Protein AF-A0AAV2EP20-F1 (afdb_monomer_lite)

Organism: NCBI:txid586398

Radius of gyration: 41.77 Å; chains: 1; bounding box: 61×90×131 Å

Secondary structure (DSSP, 8-state):
-----------------------------S-SSHHHHHHHHTTSSS-------SS-TT--HHHHHHHTHHHHHH-TT--HHHHHHHHHHHH-----HHHHHHHHHHHHHHHS--HHHHHHHHHHHHHHHHHH-TTTSTT-----TTSSSSS--

Structure (mmCIF, N/CA/C/O backbone):
data_AF-A0AAV2EP20-F1
#
_entry.id   AF-A0AAV2EP20-F1
#
loop_
_atom_site.group_PDB
_atom_site.id
_atom_site.type_symbol
_atom_site.label_atom_id
_atom_site.label_alt_id
_atom_site.label_comp_id
_atom_site.label_asym_id
_atom_site.label_entity_id
_atom_site.label_seq_id
_atom_site.pdbx_PDB_ins_code
_atom_site.Cartn_x
_atom_site.Cartn_y
_atom_site.Cartn_z
_atom_site.occupancy
_atom_site.B_iso_or_equiv
_atom_site.auth_seq_id
_atom_site.auth_comp_id
_atom_site.auth_asym_id
_atom_site.auth_atom_id
_atom_site.pdbx_PDB_model_num
ATOM 1 N N . MET A 1 1 ? -1.823 -76.449 95.535 1.00 44.59 1 MET A N 1
ATOM 2 C CA . MET A 1 1 ? -1.237 -77.616 94.847 1.00 44.59 1 MET A CA 1
ATOM 3 C C . MET A 1 1 ? -1.995 -77.696 93.538 1.00 44.59 1 MET A C 1
ATOM 5 O O . MET A 1 1 ? -3.176 -77.991 93.590 1.00 44.59 1 MET A O 1
ATOM 9 N N . GLY A 1 2 ? -1.486 -77.154 92.438 1.00 45.88 2 GLY A N 1
ATOM 10 C CA . GLY A 1 2 ? -0.125 -77.348 91.933 1.00 45.88 2 GLY A CA 1
ATOM 11 C C . GLY A 1 2 ? -0.131 -78.606 91.061 1.00 45.88 2 GLY A C 1
ATOM 12 O O . GLY A 1 2 ? -0.574 -79.642 91.555 1.00 45.88 2 GLY A O 1
ATOM 13 N N . GLY A 1 3 ? 0.316 -78.464 89.812 1.00 42.44 3 GLY A N 1
ATOM 14 C CA . GLY A 1 3 ? 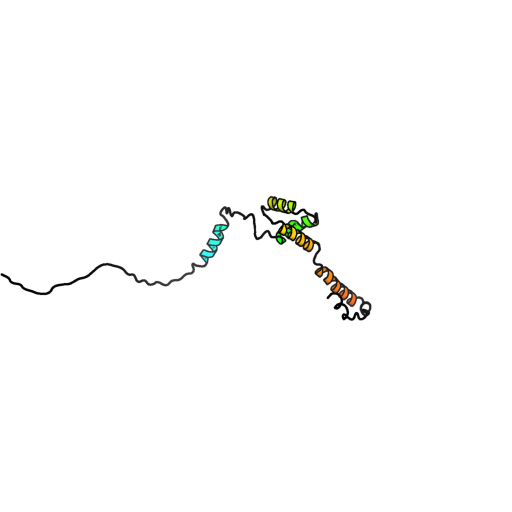0.240 -79.433 88.710 1.00 42.44 3 GLY A CA 1
ATOM 15 C C . GLY A 1 3 ? -0.561 -78.809 87.564 1.00 42.44 3 GLY A C 1
ATOM 16 O O . GLY A 1 3 ? -1.785 -78.863 87.621 1.00 42.44 3 GLY A O 1
ATOM 17 N N . GLU A 1 4 ? -0.013 -78.019 86.631 1.00 48.59 4 GLU A N 1
ATOM 18 C CA . GLU A 1 4 ? 1.231 -78.166 85.839 1.00 48.59 4 GLU A CA 1
ATOM 19 C C . GLU A 1 4 ? 1.283 -79.494 85.076 1.00 48.59 4 GLU A C 1
ATOM 21 O O . GLU A 1 4 ? 1.703 -80.493 85.638 1.00 48.59 4 GLU A O 1
ATOM 26 N N . ASP A 1 5 ? 0.803 -79.438 83.830 1.00 45.28 5 ASP A N 1
ATOM 27 C CA . ASP A 1 5 ? 1.384 -79.998 82.598 1.00 45.28 5 ASP A CA 1
ATOM 28 C C . ASP A 1 5 ? 1.030 -78.908 81.546 1.00 45.28 5 ASP A C 1
ATOM 30 O O . ASP A 1 5 ? -0.151 -78.641 81.318 1.00 45.28 5 ASP A O 1
ATOM 34 N N . GLU A 1 6 ? 1.897 -77.977 81.137 1.00 56.03 6 GLU A N 1
ATOM 35 C CA . GLU A 1 6 ? 3.122 -78.119 80.333 1.00 56.03 6 GLU A CA 1
ATOM 36 C C . GLU A 1 6 ? 2.851 -78.827 78.992 1.00 56.03 6 GLU A C 1
ATOM 38 O O . GLU A 1 6 ? 2.775 -80.046 78.923 1.00 56.03 6 GLU A O 1
ATOM 43 N N . GLU A 1 7 ? 2.618 -78.053 77.926 1.00 51.12 7 GLU A N 1
ATOM 44 C CA . GLU A 1 7 ? 3.545 -77.945 76.785 1.00 51.12 7 GLU A CA 1
ATOM 45 C C . GLU A 1 7 ? 2.930 -77.157 75.604 1.00 51.12 7 GLU A C 1
ATOM 47 O O . GLU A 1 7 ? 1.835 -77.451 75.127 1.00 51.12 7 GLU A O 1
ATOM 52 N N . ALA A 1 8 ? 3.747 -76.219 75.104 1.00 57.50 8 ALA A N 1
ATOM 53 C CA . ALA A 1 8 ? 3.737 -75.552 73.794 1.00 57.50 8 ALA A CA 1
ATOM 54 C C . ALA A 1 8 ? 2.766 -74.371 73.554 1.00 57.50 8 ALA A C 1
ATOM 56 O O . ALA A 1 8 ? 1.777 -74.480 72.831 1.00 57.50 8 ALA A O 1
ATOM 57 N N . GLU A 1 9 ? 3.175 -73.222 74.101 1.00 48.88 9 GLU A N 1
ATOM 58 C CA . GLU A 1 9 ? 2.905 -71.840 73.655 1.00 48.88 9 GLU A CA 1
ATOM 59 C C . GLU A 1 9 ? 3.423 -71.624 72.206 1.00 48.88 9 GLU A C 1
ATOM 61 O O . GLU A 1 9 ? 4.433 -72.219 71.821 1.00 48.88 9 GLU A O 1
ATOM 66 N N . ASP A 1 10 ? 2.647 -71.028 71.289 1.00 42.44 10 ASP A N 1
ATOM 67 C CA . ASP A 1 10 ? 2.460 -69.580 70.995 1.00 42.44 10 ASP A CA 1
ATOM 68 C C . ASP A 1 10 ? 3.686 -68.987 70.252 1.00 42.44 10 ASP A C 1
ATOM 70 O O . ASP A 1 10 ? 4.815 -69.402 70.473 1.00 42.44 10 ASP A O 1
ATOM 74 N N . GLU A 1 11 ? 3.621 -68.148 69.218 1.00 58.91 11 GLU A N 1
ATOM 75 C CA . GLU A 1 11 ? 2.951 -66.864 68.962 1.00 58.91 11 GLU A CA 1
ATOM 76 C C . GLU A 1 11 ? 3.158 -66.621 67.438 1.00 58.91 11 GLU A C 1
ATOM 78 O O . GLU A 1 11 ? 4.209 -66.955 66.894 1.00 58.91 11 GLU A O 1
ATOM 83 N N . GLU A 1 12 ? 2.203 -66.218 66.602 1.00 46.75 12 GLU A N 1
ATOM 84 C CA . GLU A 1 12 ? 1.500 -64.931 66.524 1.00 46.75 12 GLU A CA 1
ATOM 85 C C . GLU A 1 12 ? 1.785 -64.296 65.145 1.00 46.75 12 GLU A C 1
ATOM 87 O O . GLU A 1 12 ? 2.844 -64.483 64.546 1.00 46.75 12 GLU A O 1
ATOM 92 N N . ALA A 1 13 ? 0.803 -63.517 64.692 1.00 55.94 13 ALA A N 1
ATOM 93 C CA . ALA A 1 13 ? 0.869 -62.462 63.686 1.00 55.94 13 ALA A CA 1
ATOM 94 C C . ALA A 1 13 ? 0.742 -62.846 62.204 1.00 55.94 13 ALA A C 1
ATOM 96 O O . ALA A 1 13 ? 1.364 -63.768 61.701 1.00 55.94 13 ALA A O 1
ATOM 97 N N . GLU A 1 14 ? 0.008 -62.122 61.366 1.00 56.97 14 GLU A N 1
ATOM 98 C CA . GLU A 1 14 ? -0.963 -61.033 61.505 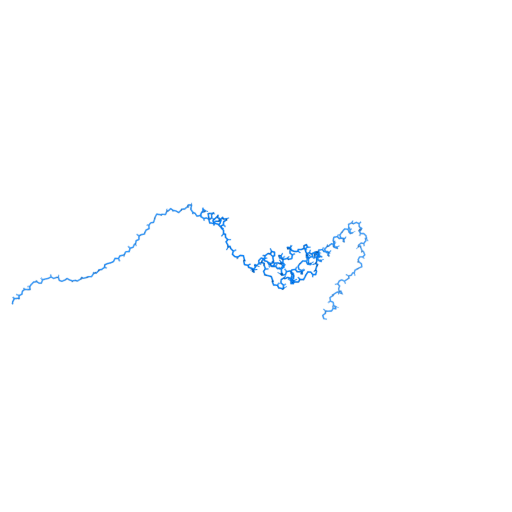1.00 56.97 14 GLU A CA 1
ATOM 99 C C . GLU A 1 14 ? -1.490 -60.775 60.068 1.00 56.97 14 GLU A C 1
ATOM 101 O O . GLU A 1 14 ? -0.784 -60.975 59.085 1.00 56.97 14 GLU A O 1
ATOM 106 N N . ALA A 1 15 ? -2.730 -60.296 59.963 1.00 46.81 15 ALA A N 1
ATOM 107 C CA . ALA A 1 15 ? -3.165 -59.211 59.073 1.00 46.81 15 ALA A CA 1
ATOM 108 C C . ALA A 1 15 ? -2.985 -59.233 57.517 1.00 46.81 15 ALA A C 1
ATOM 110 O O . ALA A 1 15 ? -1.930 -58.925 56.983 1.00 46.81 15 ALA A O 1
ATOM 111 N N . ILE A 1 16 ? -4.144 -59.332 56.833 1.00 53.44 16 ILE A N 1
ATOM 112 C CA . ILE A 1 16 ? -4.705 -58.489 55.727 1.00 53.44 16 ILE A CA 1
ATOM 113 C C . ILE A 1 16 ? -3.874 -58.266 54.401 1.00 53.44 16 ILE A C 1
ATOM 115 O O . ILE A 1 16 ? -2.862 -58.916 54.201 1.00 53.44 16 ILE A O 1
ATOM 119 N N . PRO A 1 17 ? -4.362 -57.533 53.362 1.00 58.81 17 PRO A N 1
ATOM 120 C CA . PRO A 1 17 ? -4.663 -58.036 52.010 1.00 58.81 17 PRO A CA 1
ATOM 121 C C . PRO A 1 17 ? -3.752 -57.454 50.889 1.00 58.81 17 PRO A C 1
ATOM 123 O O . PRO A 1 17 ? -2.821 -56.708 51.158 1.00 58.81 17 PRO A O 1
ATOM 126 N N . HIS A 1 18 ? -4.137 -57.700 49.623 1.00 38.91 18 HIS A N 1
ATOM 127 C CA . HIS A 1 18 ? -3.622 -57.160 48.342 1.00 38.91 18 HIS A CA 1
ATOM 128 C C . HIS A 1 18 ? -2.427 -57.874 47.694 1.00 38.91 18 HIS A C 1
ATOM 130 O O . HIS A 1 18 ? -1.334 -57.895 48.233 1.00 38.91 18 HIS A O 1
ATOM 136 N N . ALA A 1 19 ? -2.601 -58.304 46.438 1.00 38.28 19 ALA A N 1
ATOM 137 C CA . ALA A 1 19 ? -1.950 -57.679 45.276 1.00 38.28 19 ALA A CA 1
ATOM 138 C C . ALA A 1 19 ? -2.207 -58.493 43.993 1.00 38.28 19 ALA A C 1
ATOM 140 O O . ALA A 1 19 ? -2.323 -59.713 44.008 1.00 38.28 19 ALA A O 1
ATOM 141 N N . GLN A 1 20 ? -2.336 -57.771 42.885 1.00 45.28 20 GLN A N 1
ATOM 142 C CA . GLN A 1 20 ? -2.651 -58.246 41.541 1.00 45.28 20 GLN A CA 1
ATOM 143 C C . GLN A 1 20 ? -1.440 -58.877 40.838 1.00 45.28 20 GLN A C 1
ATOM 145 O O . GLN A 1 20 ? -0.292 -58.570 41.149 1.00 45.28 20 GLN A O 1
ATOM 150 N N . THR A 1 21 ? -1.714 -59.649 39.789 1.00 48.06 21 THR A N 1
ATOM 151 C CA . THR A 1 21 ? -0.967 -59.653 38.512 1.00 48.06 21 THR A CA 1
ATOM 152 C C . THR A 1 21 ? -1.889 -60.356 37.502 1.00 48.06 21 THR A C 1
ATOM 154 O O . THR A 1 21 ? -2.259 -61.505 37.701 1.00 48.06 21 THR A O 1
ATOM 157 N N . GLU A 1 22 ? -2.566 -59.669 36.571 1.00 40.91 22 GLU A N 1
ATOM 158 C CA . GLU A 1 22 ? -2.052 -59.188 35.270 1.00 40.91 22 GLU A CA 1
ATOM 159 C C . GLU A 1 22 ? -1.059 -60.206 34.659 1.00 40.91 22 G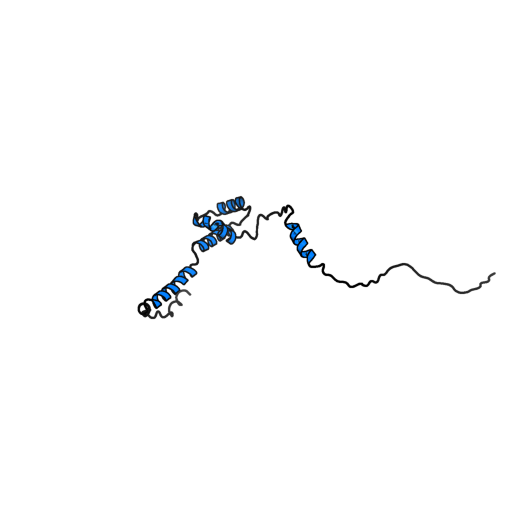LU A C 1
ATOM 161 O O . GLU A 1 22 ? -0.102 -60.582 35.319 1.00 40.91 22 GLU A O 1
ATOM 166 N N . GLN A 1 23 ? -1.150 -60.737 33.438 1.00 44.22 23 GLN A N 1
ATOM 167 C CA . GLN A 1 23 ? -1.309 -60.180 32.082 1.00 44.22 23 GLN A CA 1
ATOM 168 C C . GLN A 1 23 ? -1.455 -61.418 31.152 1.00 44.22 23 GLN A C 1
ATOM 170 O O . GLN A 1 23 ? -1.035 -62.509 31.520 1.00 44.22 23 GLN A O 1
ATOM 175 N N . GLY A 1 24 ? -1.976 -61.414 29.930 1.00 31.59 24 GLY A N 1
ATOM 176 C CA . GLY A 1 24 ? -2.405 -60.370 29.019 1.00 31.59 24 GLY A CA 1
ATOM 177 C C . GLY A 1 24 ? -2.771 -61.059 27.697 1.00 31.59 24 GLY A C 1
ATOM 178 O O . GLY A 1 24 ? -1.985 -61.830 27.148 1.00 31.59 24 GLY A O 1
ATOM 179 N N . GLY A 1 25 ? -3.982 -60.815 27.198 1.00 31.34 25 GLY A N 1
ATOM 180 C CA . GLY A 1 25 ? -4.359 -61.155 25.830 1.00 31.34 25 GLY A CA 1
ATOM 181 C C . GLY A 1 25 ? -3.946 -60.011 24.912 1.00 31.34 25 GLY A C 1
ATOM 182 O O . GLY A 1 25 ? -4.506 -58.924 25.004 1.00 31.34 25 GLY A O 1
ATOM 183 N N . ASN A 1 26 ? -2.955 -60.243 24.052 1.00 48.28 26 ASN A N 1
ATOM 184 C CA . ASN A 1 26 ? -2.560 -59.297 23.013 1.00 48.28 26 ASN A CA 1
ATOM 185 C C . ASN A 1 26 ? -3.385 -59.549 21.746 1.00 48.28 26 ASN A C 1
ATOM 187 O O . ASN A 1 26 ? -3.149 -60.519 21.026 1.00 48.28 26 ASN A O 1
ATOM 191 N N . GLN A 1 27 ? -4.320 -58.647 21.468 1.00 38.94 27 GLN A N 1
ATOM 192 C CA . GLN A 1 27 ? -4.787 -58.353 20.119 1.00 38.94 27 GLN A CA 1
ATOM 193 C C . GLN A 1 27 ? -4.807 -56.829 19.984 1.00 38.94 27 GLN A C 1
ATOM 195 O O . GLN A 1 27 ? -5.578 -56.152 20.659 1.00 38.94 27 GLN A O 1
ATOM 200 N N . THR A 1 28 ? -3.927 -56.288 19.143 1.00 45.22 28 THR A N 1
ATOM 201 C CA . THR A 1 28 ? -3.850 -54.852 18.852 1.00 45.22 28 THR A CA 1
ATOM 202 C C . THR A 1 28 ? -4.290 -54.594 17.406 1.00 45.22 28 THR A C 1
ATOM 204 O O . THR A 1 28 ? -3.556 -54.900 16.475 1.00 45.22 28 THR A O 1
ATOM 207 N N . GLN A 1 29 ? -5.507 -54.048 17.292 1.00 38.56 29 GLN A N 1
ATOM 208 C CA . GLN A 1 29 ? -5.940 -52.878 16.504 1.00 38.56 29 GLN A CA 1
ATOM 209 C C . GLN A 1 29 ? -5.833 -52.882 14.964 1.00 38.56 29 GLN A C 1
ATOM 211 O O . GLN A 1 29 ? -4.744 -52.897 14.394 1.00 38.56 29 GLN A O 1
ATOM 216 N N . PRO A 1 30 ? -6.972 -52.580 14.314 1.00 47.59 30 PRO A N 1
ATOM 217 C CA . PRO A 1 30 ? -7.058 -51.402 13.459 1.00 47.59 30 PRO A CA 1
ATOM 218 C C . PRO A 1 30 ? -8.220 -50.512 13.935 1.00 47.59 30 PRO A C 1
ATOM 220 O O . PRO A 1 30 ? -9.316 -50.565 13.400 1.00 47.59 30 PRO A O 1
ATOM 223 N N . GLU A 1 31 ? -7.990 -49.711 14.979 1.00 51.62 31 GLU A N 1
ATOM 224 C CA . GLU A 1 31 ? -8.985 -48.764 15.534 1.00 51.62 31 GLU A CA 1
ATOM 225 C C . GLU A 1 31 ? -8.383 -47.363 15.773 1.00 51.62 31 GLU A C 1
ATOM 227 O O . GLU A 1 31 ? -8.929 -46.539 16.504 1.00 51.62 31 GLU A O 1
ATOM 232 N N . ALA A 1 32 ? -7.218 -47.074 15.181 1.00 55.03 32 ALA A N 1
ATOM 233 C CA . ALA A 1 32 ? -6.526 -45.793 15.354 1.00 55.03 32 ALA A CA 1
ATOM 234 C C . ALA A 1 32 ? -6.742 -44.807 14.191 1.00 55.03 32 ALA A C 1
ATOM 236 O O . ALA A 1 32 ? -6.473 -43.617 14.354 1.00 55.03 32 ALA A O 1
ATOM 237 N N . GLU A 1 33 ? -7.232 -45.265 13.035 1.00 51.91 33 GLU A N 1
ATOM 238 C CA . GLU A 1 33 ? -7.380 -44.414 11.842 1.00 51.91 33 GLU A CA 1
ATOM 239 C C . GLU A 1 33 ? -8.769 -43.752 11.755 1.00 51.91 33 GLU A C 1
ATOM 241 O O . GLU A 1 33 ? -8.872 -42.589 11.359 1.00 51.91 33 GLU A O 1
ATOM 246 N N . ASP A 1 34 ? -9.818 -44.406 12.263 1.00 51.56 34 ASP A N 1
ATOM 247 C CA . ASP A 1 34 ? -11.195 -43.888 12.219 1.00 51.56 34 ASP A CA 1
ATOM 248 C C . ASP A 1 34 ? -11.461 -42.774 13.253 1.00 51.56 34 ASP A C 1
ATOM 250 O O . ASP A 1 34 ? -12.193 -41.817 12.985 1.00 51.56 34 ASP A O 1
ATOM 254 N N . MET A 1 35 ? -10.772 -42.795 14.401 1.00 53.44 35 MET A N 1
ATOM 255 C CA . MET A 1 35 ? -10.889 -41.747 15.431 1.00 53.44 35 MET A CA 1
ATOM 256 C C . MET A 1 35 ? -10.288 -40.387 15.021 1.00 53.44 35 MET A C 1
ATOM 258 O O . MET A 1 35 ? -10.543 -39.369 15.676 1.00 53.44 35 MET A O 1
ATOM 262 N N . ALA A 1 36 ? -9.488 -40.332 13.951 1.00 54.72 36 ALA A N 1
ATOM 263 C CA . ALA A 1 36 ? -8.921 -39.081 13.443 1.00 54.72 36 ALA A CA 1
ATOM 264 C C . ALA A 1 36 ? -9.878 -38.345 12.489 1.00 54.72 36 ALA A C 1
ATOM 266 O O . ALA A 1 36 ? -9.917 -37.111 12.497 1.00 54.72 36 ALA A O 1
ATOM 267 N N . HIS A 1 37 ? -10.673 -39.084 11.708 1.00 54.50 37 HIS A N 1
ATOM 268 C CA . HIS A 1 37 ? -11.654 -38.513 10.783 1.00 54.50 37 HIS A CA 1
ATOM 269 C C . HIS A 1 37 ? -12.854 -37.919 11.541 1.00 54.50 37 HIS A C 1
ATOM 271 O O . HIS A 1 37 ? -13.262 -36.785 11.287 1.00 54.50 37 HIS A O 1
ATOM 277 N N . GLU A 1 38 ? -13.337 -38.612 12.574 1.00 48.41 38 GLU A N 1
ATOM 278 C CA . GLU A 1 38 ? -14.507 -38.186 13.353 1.00 48.41 38 GLU A CA 1
ATOM 279 C C . GLU A 1 38 ? -14.251 -36.907 14.182 1.00 48.41 38 GLU A C 1
ATOM 281 O O . GLU A 1 38 ? -15.132 -36.061 14.359 1.00 48.41 38 GLU A O 1
ATOM 286 N N . ARG A 1 39 ? -13.005 -36.680 14.624 1.00 52.19 39 ARG A N 1
ATOM 287 C CA . ARG A 1 39 ? -12.617 -35.454 15.347 1.00 52.19 39 ARG A CA 1
ATOM 288 C C . ARG A 1 39 ? -12.582 -34.214 14.445 1.00 52.19 39 ARG A C 1
ATOM 290 O O . ARG A 1 39 ? -12.714 -33.093 14.947 1.00 52.19 39 ARG A O 1
ATOM 297 N N . ALA A 1 40 ? -12.404 -34.396 13.135 1.00 50.62 40 ALA A N 1
ATOM 298 C CA . ALA A 1 40 ? -12.406 -33.307 12.164 1.00 50.62 40 ALA A CA 1
ATOM 299 C C . ALA A 1 40 ? -13.832 -32.831 11.840 1.00 50.62 40 ALA A C 1
ATOM 301 O O . ALA A 1 40 ? -14.047 -31.632 11.670 1.00 50.62 40 ALA A O 1
ATOM 302 N N . GLU A 1 41 ? -14.818 -33.728 11.835 1.00 54.06 41 GLU A N 1
ATOM 303 C CA . GLU A 1 41 ? -16.198 -33.415 11.434 1.00 54.06 41 GLU A CA 1
ATOM 304 C C . GLU A 1 41 ? -17.019 -32.724 12.536 1.00 54.06 41 GLU A C 1
ATOM 306 O O . GLU A 1 41 ? -17.908 -31.918 12.251 1.00 54.06 41 GLU A O 1
ATOM 311 N N . GLN A 1 42 ? -16.671 -32.928 13.810 1.00 55.09 42 GLN A N 1
ATOM 312 C CA . GLN A 1 42 ? -17.414 -32.372 14.952 1.00 55.09 42 GLN A CA 1
ATOM 313 C C . GLN A 1 42 ? -17.311 -30.841 15.122 1.00 55.09 42 GLN A C 1
ATOM 315 O O . GLN A 1 42 ? -18.044 -30.272 15.936 1.00 55.09 42 GLN A O 1
ATOM 320 N N . ASN A 1 43 ? -16.448 -30.164 14.354 1.00 54.06 43 ASN A N 1
ATOM 321 C CA . ASN A 1 43 ? -16.270 -28.704 14.385 1.00 54.06 43 ASN A CA 1
ATOM 322 C C . ASN A 1 43 ? -16.807 -27.969 13.144 1.00 54.06 43 ASN A C 1
ATOM 324 O O . ASN A 1 43 ? -16.735 -26.741 13.102 1.00 54.06 43 ASN A O 1
ATOM 328 N N . LEU A 1 44 ? -17.358 -28.673 12.146 1.00 56.28 44 LEU A N 1
ATOM 329 C CA . LEU A 1 44 ? -17.919 -28.033 10.946 1.00 56.28 44 LEU A CA 1
ATOM 330 C C . LEU A 1 44 ? -19.402 -27.639 11.079 1.00 56.28 44 LEU A C 1
ATOM 332 O O . LEU A 1 44 ? -19.896 -26.894 10.238 1.00 56.28 44 LEU A O 1
ATOM 336 N N . GLY A 1 45 ? -20.103 -28.099 12.123 1.00 54.78 45 GLY A N 1
ATOM 337 C CA . GLY A 1 45 ? -21.568 -27.988 12.218 1.00 54.78 45 GLY A CA 1
ATOM 338 C C . GLY A 1 45 ? -22.137 -27.500 13.551 1.00 54.78 45 GLY A C 1
ATOM 339 O O . GLY A 1 45 ? -23.334 -27.633 13.776 1.00 54.78 45 GLY A O 1
ATOM 340 N N . LYS A 1 46 ? -21.315 -26.959 14.454 1.00 58.47 46 LYS A N 1
ATOM 341 C CA . LYS A 1 46 ? -21.789 -26.345 15.705 1.00 58.47 46 LYS A CA 1
ATOM 342 C C . LYS A 1 46 ? -21.528 -24.854 15.629 1.00 58.47 46 LYS A C 1
ATOM 344 O O . LYS A 1 46 ? -20.464 -24.459 15.153 1.00 58.47 46 LYS A O 1
ATOM 349 N N . ASP A 1 47 ? -22.487 -24.053 16.083 1.00 64.94 47 ASP A N 1
ATOM 350 C CA . ASP A 1 47 ? -22.413 -22.594 16.172 1.00 64.94 47 ASP A CA 1
ATOM 351 C C . ASP A 1 47 ? -21.176 -22.165 16.968 1.00 64.94 47 ASP A C 1
ATOM 353 O O . ASP A 1 47 ? -21.201 -21.934 18.179 1.00 64.94 47 ASP A O 1
ATOM 357 N N . HIS A 1 48 ? -20.038 -22.106 16.285 1.00 62.75 48 HIS A N 1
ATOM 358 C CA . HIS A 1 48 ? -18.792 -21.717 16.894 1.00 62.75 48 HIS A CA 1
ATOM 359 C C . HIS A 1 48 ? -18.836 -20.199 17.041 1.00 62.75 48 HIS A C 1
ATOM 361 O O . HIS A 1 48 ? -18.555 -19.432 16.121 1.00 62.75 48 HIS A O 1
ATOM 367 N N . THR A 1 49 ? -19.157 -19.739 18.245 1.00 59.34 49 THR A N 1
ATOM 368 C CA . THR A 1 49 ? -18.858 -18.363 18.645 1.00 59.34 49 THR A CA 1
ATOM 369 C C . THR A 1 49 ? -17.362 -18.288 18.942 1.00 59.34 49 THR A C 1
ATOM 371 O O . THR A 1 49 ? -16.954 -18.096 20.082 1.00 59.34 49 THR A O 1
ATOM 374 N N . CYS A 1 50 ? -16.501 -18.521 17.946 1.00 65.88 50 CYS A N 1
ATOM 375 C CA . CYS A 1 50 ? -15.084 -18.233 18.130 1.00 65.88 50 CYS A CA 1
ATOM 376 C C . CYS A 1 50 ? -14.955 -16.705 18.143 1.00 65.88 50 CYS A C 1
ATOM 378 O O . CYS A 1 50 ? -15.250 -16.069 17.123 1.00 65.88 50 CYS A O 1
ATOM 380 N N . PRO A 1 51 ? -14.568 -16.082 19.271 1.00 61.12 51 PRO A N 1
ATOM 381 C CA . PRO A 1 51 ? -14.436 -14.640 19.337 1.00 61.12 51 PRO A CA 1
ATOM 382 C C . PRO A 1 51 ? -13.295 -14.246 18.404 1.00 61.12 51 PRO A C 1
ATOM 384 O O . PRO A 1 51 ? -12.116 -14.412 18.724 1.00 61.12 51 PRO A O 1
ATOM 387 N N . ARG A 1 52 ? -13.635 -13.755 17.208 1.00 67.31 52 ARG A N 1
ATOM 388 C CA . ARG A 1 52 ? -12.646 -13.250 16.258 1.00 67.31 52 ARG A CA 1
ATOM 389 C C . ARG A 1 52 ? -11.872 -12.138 16.961 1.00 67.31 52 ARG A C 1
ATOM 391 O O . ARG A 1 52 ? -12.407 -11.062 17.220 1.00 67.31 52 ARG A O 1
ATOM 398 N N . ALA A 1 53 ? -10.618 -12.423 17.305 1.00 69.88 53 ALA A N 1
ATOM 399 C CA . ALA A 1 53 ? -9.780 -11.485 18.030 1.00 69.88 53 ALA A CA 1
ATOM 400 C C . ALA A 1 53 ? -9.635 -10.198 17.213 1.00 69.88 53 ALA A C 1
ATOM 402 O O . ALA A 1 53 ? -9.159 -10.223 16.080 1.00 69.88 53 ALA A O 1
ATOM 403 N N . VAL A 1 54 ? -10.003 -9.064 17.809 1.00 68.88 54 VAL A N 1
ATOM 404 C CA . VAL A 1 54 ? -9.978 -7.751 17.143 1.00 68.88 54 VAL A CA 1
ATOM 405 C C . VAL A 1 54 ? -8.558 -7.377 16.673 1.00 68.88 54 VAL A C 1
ATOM 407 O O . VAL A 1 54 ? -8.373 -6.652 15.695 1.00 68.88 54 VAL A O 1
ATOM 410 N N . ARG A 1 55 ? -7.524 -7.914 17.338 1.00 74.94 55 ARG A N 1
ATOM 411 C CA . ARG A 1 55 ? -6.134 -7.900 16.861 1.00 74.94 55 ARG A CA 1
ATOM 412 C C . ARG A 1 55 ? -5.793 -9.242 16.220 1.00 74.94 55 ARG A C 1
ATOM 414 O O . ARG A 1 55 ? -5.348 -10.169 16.893 1.00 74.94 55 ARG A O 1
ATOM 421 N N . MET A 1 56 ? -5.967 -9.336 14.908 1.00 76.94 56 MET A N 1
ATOM 422 C CA . MET A 1 56 ? -5.598 -10.531 14.148 1.00 76.94 56 MET A CA 1
ATOM 423 C C . MET A 1 56 ? -4.126 -10.480 13.723 1.00 76.94 56 MET A C 1
ATOM 425 O O . MET A 1 56 ? -3.697 -9.514 13.094 1.00 76.94 56 MET A O 1
ATOM 429 N N . ARG A 1 57 ? -3.365 -11.564 13.946 1.00 77.06 57 ARG A N 1
ATOM 430 C CA . ARG A 1 57 ? -2.000 -11.724 13.389 1.00 77.06 57 ARG A CA 1
ATOM 431 C C . ARG A 1 57 ? -1.988 -11.665 11.854 1.00 77.06 57 ARG A C 1
ATOM 433 O O . ARG A 1 57 ? -1.013 -11.224 11.252 1.00 77.06 57 ARG A O 1
ATOM 440 N N . VAL A 1 58 ? -3.085 -12.099 11.235 1.00 78.94 58 VAL A N 1
ATOM 441 C CA . VAL A 1 58 ? -3.268 -12.160 9.778 1.00 78.94 58 VAL A CA 1
ATOM 442 C C . VAL A 1 58 ? -3.443 -10.768 9.161 1.00 78.94 58 VAL A C 1
ATOM 444 O O . VAL A 1 58 ? -2.997 -10.537 8.040 1.00 78.94 58 VAL A O 1
ATOM 447 N N . ALA A 1 59 ? -4.030 -9.817 9.894 1.00 82.88 59 ALA A N 1
ATOM 448 C CA . ALA A 1 59 ? -4.283 -8.464 9.408 1.00 82.88 59 ALA A CA 1
ATOM 449 C C . ALA A 1 59 ? -3.043 -7.568 9.571 1.00 82.88 59 ALA A C 1
ATOM 451 O O . ALA A 1 59 ? -3.011 -6.592 10.322 1.00 82.88 59 ALA A O 1
ATOM 452 N N . ASN A 1 60 ? -1.978 -7.946 8.872 1.00 90.06 60 ASN A N 1
ATOM 453 C CA . ASN A 1 60 ? -0.726 -7.206 8.822 1.00 90.06 60 ASN A CA 1
ATOM 454 C C . ASN A 1 60 ? -0.759 -6.108 7.734 1.00 90.06 60 ASN A C 1
ATOM 456 O O . ASN A 1 60 ? -1.690 -5.994 6.938 1.00 90.06 60 ASN A O 1
ATOM 4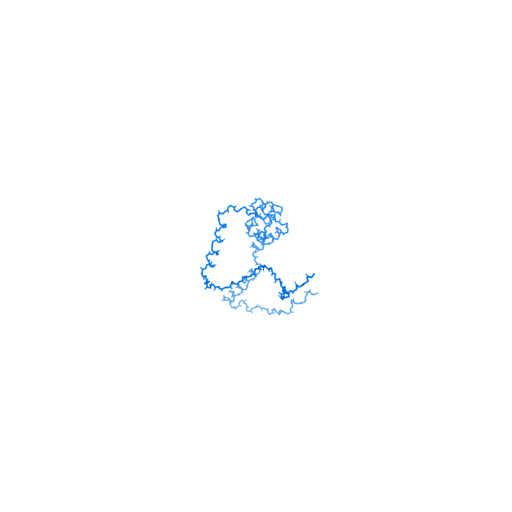60 N N . ALA A 1 61 ? 0.286 -5.280 7.682 1.00 93.44 61 ALA A N 1
ATOM 461 C CA . ALA A 1 61 ? 0.375 -4.177 6.721 1.00 93.44 61 ALA A CA 1
ATOM 462 C C . ALA A 1 61 ? 0.355 -4.640 5.251 1.00 93.44 61 ALA A C 1
ATOM 464 O O . ALA A 1 61 ? -0.156 -3.930 4.388 1.00 93.44 61 ALA A O 1
ATOM 465 N N . THR A 1 62 ? 0.893 -5.828 4.957 1.00 94.12 62 THR A N 1
ATOM 466 C CA . THR A 1 62 ? 0.890 -6.393 3.602 1.00 94.12 62 THR A CA 1
ATOM 467 C C . THR A 1 62 ? -0.503 -6.862 3.193 1.00 94.12 62 THR A C 1
ATOM 469 O O . THR A 1 62 ? -0.900 -6.644 2.050 1.00 94.12 62 THR A O 1
ATOM 472 N N . TRP A 1 63 ? -1.276 -7.436 4.117 1.00 95.12 63 TRP A N 1
ATOM 473 C CA . TRP A 1 63 ? -2.676 -7.793 3.900 1.00 95.12 63 TRP A CA 1
ATOM 474 C C . TRP A 1 63 ? -3.521 -6.558 3.571 1.00 95.12 63 TRP A C 1
ATOM 476 O O . TRP A 1 63 ? -4.226 -6.558 2.563 1.00 95.12 63 TRP A O 1
ATOM 486 N N . VAL A 1 64 ? -3.370 -5.473 4.341 1.00 94.69 64 VAL A N 1
ATOM 487 C CA . VAL A 1 64 ? -4.071 -4.201 4.078 1.00 94.69 64 VAL A CA 1
ATOM 488 C C . VAL A 1 64 ? -3.712 -3.649 2.698 1.00 94.69 64 VAL A C 1
ATOM 490 O O . VAL A 1 64 ? -4.602 -3.287 1.932 1.00 94.69 64 VAL A O 1
ATOM 493 N N . ALA A 1 65 ? -2.419 -3.613 2.361 1.00 94.81 65 ALA A N 1
ATOM 494 C CA . ALA A 1 65 ? -1.945 -3.100 1.076 1.00 94.81 65 ALA A CA 1
ATOM 495 C C . ALA A 1 65 ? -2.534 -3.870 -0.113 1.00 94.81 65 ALA A C 1
ATOM 497 O O . ALA A 1 65 ? -2.998 -3.257 -1.071 1.00 94.81 65 ALA A O 1
ATOM 498 N N . LYS A 1 66 ? -2.560 -5.206 -0.025 1.00 94.19 66 LYS A N 1
ATOM 499 C CA . LYS A 1 66 ? -3.139 -6.075 -1.058 1.00 94.19 66 LYS A CA 1
ATOM 500 C C . LYS A 1 66 ? -4.648 -5.887 -1.174 1.00 94.19 66 LYS A C 1
ATOM 502 O O . LYS A 1 66 ? -5.163 -5.766 -2.280 1.00 94.19 66 LYS A O 1
ATOM 507 N N . LYS A 1 67 ? -5.357 -5.850 -0.042 1.00 94.25 67 LYS A N 1
ATOM 508 C CA . LYS A 1 67 ? -6.823 -5.767 -0.022 1.00 94.25 67 LYS A CA 1
ATOM 509 C C . LYS A 1 67 ? -7.335 -4.432 -0.568 1.00 94.25 67 LYS A C 1
ATOM 511 O O . LYS A 1 67 ? -8.332 -4.412 -1.280 1.00 94.25 67 LYS A O 1
ATOM 516 N N . TYR A 1 68 ? -6.630 -3.342 -0.273 1.00 94.50 68 TYR A N 1
ATOM 517 C CA . TYR A 1 68 ? -7.020 -1.980 -0.647 1.00 94.50 68 TYR A CA 1
ATOM 518 C C . TYR A 1 68 ? -6.233 -1.413 -1.832 1.00 94.50 68 TYR A C 1
ATOM 520 O O . TYR A 1 68 ? -6.206 -0.196 -2.022 1.00 94.50 68 TYR A O 1
ATOM 528 N N . ILE A 1 69 ? -5.604 -2.257 -2.654 1.00 94.19 69 ILE A N 1
ATOM 529 C CA . ILE A 1 69 ? -4.739 -1.786 -3.744 1.00 94.19 69 ILE A CA 1
ATOM 530 C C . ILE A 1 69 ? -5.472 -0.873 -4.734 1.00 94.19 69 ILE A C 1
ATOM 532 O O . ILE A 1 69 ? -4.955 0.182 -5.095 1.00 94.19 69 ILE A O 1
ATOM 536 N N . GLU A 1 70 ? -6.722 -1.196 -5.075 1.00 93.88 70 GLU A N 1
ATOM 537 C CA . GLU A 1 70 ? -7.540 -0.361 -5.962 1.00 93.88 70 GLU A CA 1
ATOM 538 C C . GLU A 1 70 ? -7.924 0.974 -5.322 1.00 93.88 70 GLU A C 1
ATOM 540 O O . GLU A 1 70 ? -8.039 1.995 -6.001 1.00 93.88 70 GLU A O 1
ATOM 545 N N . ARG A 1 71 ? -8.081 1.004 -3.994 1.00 94.56 71 ARG A N 1
ATOM 546 C CA . ARG A 1 71 ? -8.326 2.256 -3.277 1.00 94.56 71 ARG A CA 1
ATOM 547 C C . ARG A 1 71 ? -7.077 3.133 -3.270 1.00 94.56 71 ARG A C 1
ATOM 549 O O . ARG A 1 71 ? -7.186 4.327 -3.528 1.00 94.56 71 ARG A O 1
ATOM 556 N N . PHE A 1 72 ? -5.899 2.543 -3.069 1.00 94.38 72 PHE A N 1
ATOM 557 C CA . PHE A 1 72 ? -4.625 3.258 -3.179 1.00 94.38 72 PHE A CA 1
ATOM 558 C C . PHE A 1 72 ? -4.328 3.747 -4.600 1.00 94.38 72 PHE A C 1
ATOM 560 O O . PHE A 1 72 ? -3.669 4.774 -4.748 1.00 94.38 72 PHE A O 1
ATOM 567 N N . ARG A 1 73 ? -4.826 3.053 -5.632 1.00 92.19 73 ARG A N 1
ATOM 568 C CA . ARG A 1 73 ? -4.715 3.495 -7.028 1.00 92.19 73 ARG A CA 1
ATOM 569 C C . ARG A 1 73 ? -5.516 4.772 -7.286 1.00 92.19 73 ARG A C 1
ATOM 571 O O . ARG A 1 73 ? -5.010 5.668 -7.950 1.00 92.19 73 ARG A O 1
ATOM 578 N N . ARG A 1 74 ? -6.740 4.866 -6.750 1.00 94.19 74 ARG A N 1
ATOM 579 C CA . ARG A 1 74 ? -7.592 6.064 -6.876 1.00 94.19 74 ARG A CA 1
ATOM 580 C C . ARG A 1 74 ? -7.112 7.216 -5.995 1.00 94.19 74 ARG A C 1
ATOM 582 O O . ARG A 1 74 ? -7.052 8.354 -6.442 1.00 94.19 74 ARG A O 1
ATOM 589 N N . GLU A 1 75 ? -6.757 6.915 -4.748 1.00 93.19 75 GLU A N 1
ATOM 590 C CA . GLU A 1 75 ? -6.367 7.905 -3.742 1.00 93.19 75 GLU A CA 1
ATOM 591 C C . GLU A 1 75 ? -5.018 7.542 -3.091 1.00 93.19 75 GLU A C 1
ATOM 593 O O . GLU A 1 75 ? -4.964 6.973 -1.994 1.00 93.19 75 GLU A O 1
ATOM 598 N N . PRO A 1 76 ? -3.882 7.917 -3.706 1.00 87.94 76 PRO A N 1
ATOM 599 C CA . PRO A 1 76 ? -2.553 7.566 -3.193 1.00 87.94 76 PRO A CA 1
ATOM 600 C C . PRO A 1 76 ? -2.206 8.252 -1.857 1.00 87.94 76 PRO A C 1
ATOM 602 O O . PRO A 1 76 ? -1.331 7.790 -1.117 1.00 87.94 76 PRO A O 1
ATOM 605 N N . ASN A 1 77 ? -2.902 9.343 -1.520 1.00 90.25 77 ASN A N 1
ATOM 606 C CA . ASN A 1 77 ? -2.717 10.117 -0.289 1.00 90.25 77 ASN A CA 1
ATOM 607 C C . ASN A 1 77 ? -3.758 9.801 0.796 1.00 90.25 77 ASN A C 1
ATOM 609 O O . ASN A 1 77 ? -3.971 10.612 1.701 1.00 90.25 77 ASN A O 1
ATOM 613 N N . TRP A 1 78 ? -4.368 8.615 0.755 1.00 93.00 78 TRP A N 1
ATOM 614 C CA . TRP A 1 78 ? -5.369 8.194 1.733 1.00 93.00 78 TRP A CA 1
ATOM 615 C C . TRP A 1 78 ? -4.877 8.367 3.185 1.00 93.00 78 TRP A C 1
ATOM 617 O O . TRP A 1 78 ? -3.768 7.953 3.568 1.00 93.00 78 TRP A O 1
ATOM 627 N N . LYS A 1 79 ? -5.683 9.068 3.995 1.00 95.00 79 LYS A N 1
ATOM 628 C CA . LYS A 1 79 ? -5.337 9.457 5.369 1.00 95.00 79 LYS A CA 1
ATOM 629 C C . LYS A 1 79 ? -5.323 8.231 6.283 1.00 95.00 79 LYS A C 1
ATOM 631 O O . LYS A 1 79 ? -6.255 7.437 6.294 1.00 95.00 79 LYS A O 1
ATOM 636 N N . VAL A 1 80 ? -4.296 8.129 7.131 1.00 94.38 80 VAL A N 1
ATOM 637 C CA . VAL A 1 80 ? -4.117 6.997 8.064 1.00 94.38 80 VAL A CA 1
ATOM 638 C C . VAL A 1 80 ? -5.289 6.831 9.036 1.00 94.38 80 VAL A C 1
ATOM 640 O O . VAL A 1 80 ? -5.692 5.709 9.310 1.00 94.38 80 VAL A O 1
ATOM 643 N N . LYS A 1 81 ? -5.867 7.933 9.532 1.00 94.06 81 LYS A N 1
ATOM 644 C CA . LYS A 1 81 ? -7.041 7.872 10.420 1.00 94.06 81 LYS A CA 1
ATOM 645 C C . LYS A 1 81 ? -8.245 7.231 9.719 1.00 94.06 81 LYS A C 1
ATOM 647 O O . LYS A 1 81 ? -8.895 6.377 10.304 1.00 94.06 81 LYS A O 1
ATOM 652 N N . ASN A 1 82 ? -8.474 7.594 8.457 1.00 94.88 82 ASN A N 1
ATOM 653 C CA . ASN A 1 82 ? -9.581 7.072 7.659 1.00 94.88 82 ASN A CA 1
ATOM 654 C C . ASN A 1 82 ? -9.371 5.587 7.339 1.00 94.88 82 ASN A C 1
ATOM 656 O O . ASN A 1 82 ? -10.307 4.814 7.462 1.00 94.88 82 ASN A O 1
ATOM 660 N N . MET A 1 83 ? -8.132 5.176 7.033 1.00 94.00 83 MET A N 1
ATOM 661 C CA . MET A 1 83 ? -7.765 3.757 6.918 1.00 94.00 83 MET A CA 1
ATOM 662 C C 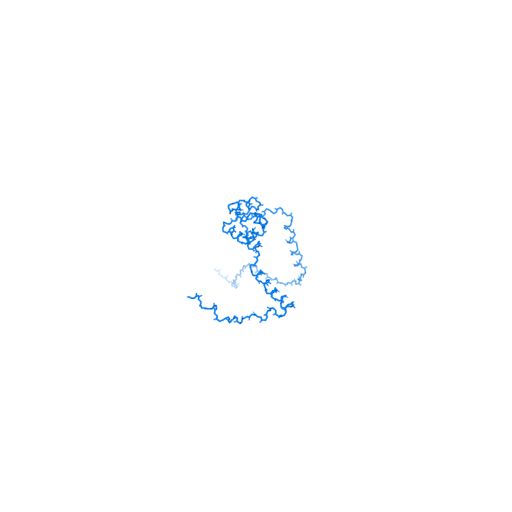. MET A 1 83 ? -8.146 2.958 8.158 1.00 94.00 83 MET A C 1
ATOM 664 O O . MET A 1 83 ? -8.767 1.909 8.050 1.00 94.00 83 MET A O 1
ATOM 668 N N . MET A 1 84 ? -7.746 3.441 9.334 1.00 94.12 84 MET A N 1
ATOM 669 C CA . MET A 1 84 ? -8.007 2.741 10.589 1.00 94.12 84 MET A CA 1
ATOM 670 C C . MET A 1 84 ? -9.505 2.635 10.882 1.00 94.12 84 MET A C 1
ATOM 672 O O . MET A 1 84 ? -9.946 1.593 11.357 1.00 94.12 84 MET A O 1
ATOM 676 N N . LEU A 1 85 ? -10.265 3.699 10.606 1.00 95.06 85 LEU A N 1
ATOM 677 C CA . LEU A 1 85 ? -11.715 3.714 10.785 1.00 95.06 85 LEU A CA 1
ATOM 678 C C . LEU A 1 85 ? -12.389 2.706 9.849 1.00 95.06 85 LEU A C 1
ATOM 680 O O . LEU A 1 85 ? -13.105 1.828 10.312 1.00 95.06 85 LEU A O 1
ATOM 684 N N . GLU A 1 86 ? -12.073 2.766 8.559 1.00 94.56 86 GLU A N 1
ATOM 685 C CA . GLU A 1 86 ? -12.682 1.892 7.560 1.00 94.56 86 GLU A CA 1
ATOM 686 C C . GLU A 1 86 ? -12.353 0.417 7.810 1.00 94.56 86 GLU A C 1
ATOM 688 O O . GLU A 1 86 ? -13.239 -0.422 7.759 1.00 94.56 86 GLU A O 1
ATOM 693 N N . LEU A 1 87 ? -11.106 0.091 8.165 1.00 92.94 87 LEU A N 1
ATOM 694 C CA . LEU A 1 87 ? -10.703 -1.281 8.510 1.00 92.94 87 LEU A CA 1
ATOM 695 C C . LEU A 1 87 ? -11.435 -1.815 9.750 1.00 92.94 87 LEU A C 1
ATOM 697 O O . LEU A 1 87 ? -11.677 -3.021 9.866 1.00 92.94 87 LEU A O 1
ATOM 701 N N . ARG A 1 88 ? -11.790 -0.924 10.678 1.00 91.44 88 ARG A N 1
ATOM 702 C CA . ARG A 1 88 ? -12.586 -1.271 11.852 1.00 91.44 88 ARG A CA 1
ATOM 703 C C . ARG A 1 88 ? -14.052 -1.488 11.482 1.00 91.44 88 ARG A C 1
ATOM 705 O O . ARG A 1 88 ? -14.642 -2.441 11.970 1.00 91.44 88 ARG A O 1
ATOM 712 N N . GLU A 1 89 ? -14.618 -0.659 10.615 1.00 92.44 89 GLU A N 1
ATOM 713 C CA . GLU A 1 89 ? -16.017 -0.768 10.182 1.00 92.44 89 GLU A CA 1
ATOM 714 C C . GLU A 1 89 ? -16.257 -1.987 9.281 1.00 92.44 89 GLU A C 1
ATOM 716 O O . GLU A 1 89 ? -17.209 -2.733 9.489 1.00 92.44 89 GLU A O 1
ATOM 721 N N . THR A 1 90 ? -15.381 -2.235 8.305 1.00 91.81 90 THR A N 1
ATOM 722 C CA . THR A 1 90 ? -15.581 -3.295 7.302 1.00 91.81 90 THR A CA 1
ATOM 723 C C . THR A 1 90 ? -15.142 -4.673 7.780 1.00 91.81 90 THR A C 1
ATOM 725 O O . THR A 1 90 ? -15.708 -5.689 7.372 1.00 91.81 90 THR A O 1
ATOM 728 N N . HIS A 1 91 ? -14.086 -4.732 8.591 1.00 88.94 91 HIS A N 1
ATOM 729 C CA . HIS A 1 91 ? -13.418 -5.987 8.939 1.00 88.94 91 HIS A CA 1
ATOM 730 C C . HIS A 1 91 ? -13.311 -6.223 10.446 1.00 88.94 91 HIS A C 1
ATOM 732 O O . HIS A 1 91 ? -12.847 -7.288 10.853 1.00 88.94 91 HIS A O 1
ATOM 738 N N . ASN A 1 92 ? -13.746 -5.265 11.271 1.00 89.00 92 ASN A N 1
ATOM 739 C CA . ASN A 1 92 ? -13.629 -5.314 12.727 1.00 89.00 92 ASN A CA 1
ATOM 740 C C . ASN A 1 92 ? -12.191 -5.600 13.201 1.00 89.00 92 ASN A C 1
ATOM 742 O O . ASN A 1 92 ? -11.968 -6.335 14.163 1.00 89.00 92 ASN A O 1
ATOM 746 N N . VAL A 1 93 ? -11.200 -5.031 12.501 1.00 89.44 93 VAL A N 1
ATOM 747 C CA . VAL A 1 93 ? -9.777 -5.186 12.829 1.00 89.44 93 VAL A CA 1
ATOM 748 C C . VAL A 1 93 ? -9.216 -3.881 13.381 1.00 89.44 93 VAL A C 1
ATOM 750 O O . VAL A 1 93 ? -9.335 -2.820 12.767 1.00 89.44 93 VAL A O 1
ATOM 753 N N . ILE A 1 94 ? -8.515 -3.966 14.512 1.00 90.00 94 ILE A N 1
ATOM 754 C CA . ILE A 1 94 ? -7.699 -2.864 15.029 1.00 90.00 94 ILE A CA 1
ATOM 755 C C . ILE A 1 94 ? -6.278 -2.989 14.484 1.00 90.00 94 ILE A C 1
ATOM 757 O O . ILE A 1 94 ? -5.555 -3.937 14.788 1.00 90.00 94 ILE A O 1
ATOM 761 N N . ILE A 1 95 ? -5.861 -1.984 13.717 1.00 90.44 95 ILE A N 1
ATOM 762 C CA . ILE A 1 95 ? -4.536 -1.916 13.096 1.00 90.44 95 ILE A CA 1
ATOM 763 C C . ILE A 1 95 ? -3.780 -0.722 13.668 1.00 90.44 95 ILE A C 1
ATOM 765 O O . ILE A 1 95 ? -4.347 0.345 13.901 1.00 90.44 95 ILE A O 1
ATOM 769 N N . SER A 1 96 ? -2.482 -0.897 13.910 1.00 92.12 96 SER A N 1
ATOM 770 C CA . SER A 1 96 ? -1.642 0.192 14.415 1.00 92.12 96 SER A CA 1
ATOM 771 C C . SER A 1 96 ? -1.382 1.255 13.342 1.00 92.12 96 SER A C 1
ATOM 773 O O . SER A 1 96 ? -1.275 0.965 12.149 1.00 92.12 96 SER A O 1
ATOM 775 N N . ARG A 1 97 ? -1.155 2.502 13.769 1.00 93.62 97 ARG A N 1
ATOM 776 C CA . ARG A 1 97 ? -0.818 3.613 12.862 1.00 93.62 97 ARG A CA 1
ATOM 777 C C . ARG A 1 97 ? 0.398 3.307 11.978 1.00 93.62 97 ARG A C 1
ATOM 779 O O . ARG A 1 97 ? 0.400 3.630 10.790 1.00 93.62 97 ARG A O 1
ATOM 786 N N . ARG A 1 98 ? 1.410 2.644 12.554 1.00 93.56 98 ARG A N 1
ATOM 787 C CA . ARG A 1 98 ? 2.621 2.192 11.852 1.00 93.56 98 ARG A CA 1
ATOM 788 C C . ARG A 1 98 ? 2.292 1.182 10.756 1.00 93.56 98 ARG A C 1
ATOM 790 O O . ARG A 1 98 ? 2.847 1.280 9.668 1.00 93.56 98 ARG A O 1
ATOM 797 N N . GLN A 1 99 ? 1.379 0.246 11.006 1.00 93.06 99 GLN A N 1
ATOM 798 C CA . GLN A 1 99 ? 0.959 -0.718 9.988 1.00 93.06 99 GLN A CA 1
ATOM 799 C C . GLN A 1 99 ? 0.210 -0.051 8.835 1.00 93.06 99 GLN A C 1
ATOM 801 O O . GLN A 1 99 ? 0.480 -0.393 7.691 1.00 93.06 99 GLN A O 1
ATOM 806 N N . CYS A 1 100 ? -0.648 0.939 9.090 1.00 94.69 100 CYS A N 1
ATOM 807 C CA . CYS A 1 100 ? -1.285 1.707 8.013 1.00 94.69 100 CYS A CA 1
ATOM 808 C C . CYS A 1 100 ? -0.265 2.504 7.184 1.00 94.69 100 CYS A C 1
ATOM 810 O O . CYS A 1 100 ? -0.371 2.584 5.960 1.00 94.69 100 CYS A O 1
ATOM 812 N N . TYR A 1 101 ? 0.753 3.077 7.833 1.00 95.06 101 TYR A N 1
ATOM 813 C CA . TYR A 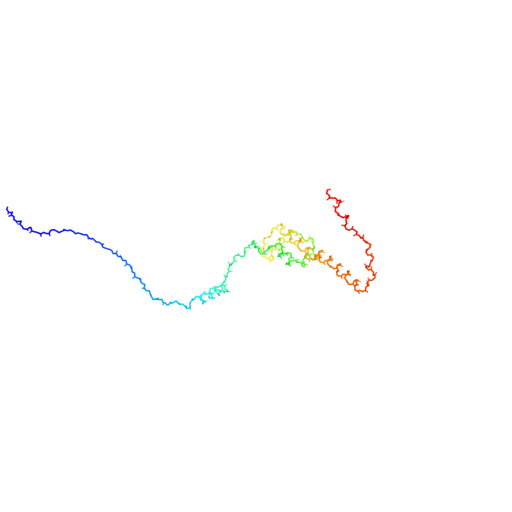1 101 ? 1.854 3.735 7.129 1.00 95.06 101 TYR A CA 1
ATOM 814 C C . TYR A 1 101 ? 2.639 2.747 6.251 1.00 95.06 101 TYR A C 1
ATOM 816 O O . TYR A 1 101 ? 2.868 3.014 5.072 1.00 95.06 101 TYR A O 1
ATOM 824 N N . MET A 1 102 ? 2.979 1.575 6.791 1.00 95.31 102 MET A N 1
ATOM 825 C CA . MET A 1 102 ? 3.648 0.514 6.033 1.00 95.31 102 MET A CA 1
ATOM 826 C C . MET A 1 102 ? 2.772 -0.014 4.893 1.00 95.31 102 MET A C 1
ATOM 828 O O . MET A 1 102 ? 3.275 -0.244 3.799 1.00 95.31 102 MET A O 1
ATOM 832 N N . ALA A 1 103 ? 1.457 -0.122 5.098 1.00 94.94 103 ALA A N 1
ATOM 833 C CA . ALA A 1 103 ? 0.515 -0.527 4.061 1.00 94.94 103 ALA A CA 1
ATOM 834 C C . ALA A 1 103 ? 0.535 0.441 2.871 1.00 94.94 103 ALA A C 1
ATOM 836 O O . ALA A 1 103 ? 0.569 -0.005 1.729 1.00 94.94 103 ALA A O 1
ATOM 837 N N . ARG A 1 104 ? 0.618 1.757 3.119 1.00 93.81 104 ARG A N 1
ATOM 838 C CA . ARG A 1 104 ? 0.811 2.759 2.056 1.00 93.81 104 ARG A CA 1
ATOM 839 C C . ARG A 1 104 ? 2.113 2.553 1.290 1.00 93.81 104 ARG A C 1
ATOM 841 O O . ARG A 1 104 ? 2.108 2.652 0.068 1.00 93.81 104 ARG A O 1
ATOM 848 N N . ILE A 1 105 ? 3.222 2.298 1.985 1.00 93.00 105 ILE A N 1
ATOM 849 C CA . ILE A 1 105 ? 4.518 2.051 1.333 1.00 93.00 105 ILE A CA 1
ATOM 850 C C . ILE A 1 105 ? 4.436 0.804 0.453 1.00 93.00 105 ILE A C 1
ATOM 852 O O . ILE A 1 105 ? 4.841 0.843 -0.708 1.00 93.00 105 ILE A O 1
ATOM 856 N N . TYR A 1 106 ? 3.874 -0.285 0.977 1.00 93.25 106 TYR A N 1
ATOM 857 C CA . TYR A 1 106 ? 3.711 -1.517 0.215 1.00 93.25 106 TYR A CA 1
ATOM 858 C C . TYR A 1 106 ? 2.783 -1.330 -0.980 1.00 93.25 106 TYR A C 1
ATOM 860 O O . TYR A 1 106 ? 3.141 -1.749 -2.074 1.00 93.25 106 TYR A O 1
ATOM 868 N N . ALA A 1 107 ? 1.656 -0.641 -0.812 1.00 93.81 107 ALA A N 1
ATOM 869 C CA . ALA A 1 107 ? 0.751 -0.340 -1.914 1.00 93.81 107 ALA A CA 1
ATOM 870 C C . ALA A 1 107 ? 1.443 0.493 -3.001 1.00 93.81 107 ALA A C 1
ATOM 872 O O . ALA A 1 107 ? 1.346 0.156 -4.176 1.00 93.81 107 ALA A O 1
ATOM 873 N N . LYS A 1 108 ? 2.220 1.519 -2.626 1.00 91.19 108 LYS A N 1
ATOM 874 C CA . LYS A 1 108 ? 3.021 2.303 -3.580 1.00 91.19 108 LYS A CA 1
ATOM 875 C C . LYS A 1 108 ? 4.028 1.441 -4.335 1.00 91.19 108 LYS A C 1
ATOM 877 O O . LYS A 1 108 ? 4.138 1.581 -5.544 1.00 91.19 108 LYS A O 1
ATOM 882 N N . ARG A 1 109 ? 4.726 0.536 -3.645 1.00 90.44 109 ARG A N 1
ATOM 883 C CA . ARG A 1 109 ? 5.669 -0.399 -4.276 1.00 90.44 109 ARG A CA 1
ATOM 884 C C . ARG A 1 109 ? 4.969 -1.380 -5.217 1.00 90.44 109 ARG A C 1
ATOM 886 O O . ARG A 1 109 ? 5.519 -1.724 -6.250 1.00 90.44 109 ARG A O 1
ATOM 893 N N . MET A 1 110 ? 3.767 -1.831 -4.870 1.00 90.38 110 MET A N 1
ATOM 894 C CA . MET A 1 110 ? 2.984 -2.718 -5.730 1.00 90.38 110 MET A CA 1
ATOM 895 C C . MET A 1 110 ? 2.450 -1.991 -6.972 1.00 90.38 110 MET A C 1
ATOM 897 O O . MET A 1 110 ? 2.444 -2.570 -8.050 1.00 90.38 110 MET A O 1
ATOM 901 N N . LEU A 1 111 ? 2.019 -0.733 -6.831 1.00 89.88 111 LEU A N 1
ATOM 902 C CA . LEU A 1 111 ? 1.500 0.076 -7.940 1.00 89.88 111 LEU A CA 1
ATOM 903 C C . LEU A 1 111 ? 2.605 0.589 -8.868 1.00 89.88 111 LEU A C 1
ATOM 905 O O . LEU A 1 111 ? 2.421 0.594 -10.079 1.00 89.88 111 LEU A O 1
ATOM 909 N N . GLY A 1 112 ? 3.731 1.029 -8.303 1.00 83.12 112 GLY A N 1
ATOM 910 C CA . GLY A 1 112 ? 4.881 1.541 -9.052 1.00 83.12 112 GLY A CA 1
ATOM 911 C C . GLY A 1 112 ? 5.770 0.454 -9.656 1.00 83.12 112 GLY A C 1
ATOM 912 O O . GLY A 1 112 ? 6.749 0.781 -10.310 1.00 83.12 112 GLY A O 1
ATOM 913 N N . GLY A 1 113 ? 5.454 -0.825 -9.430 1.00 77.06 113 GLY A N 1
ATOM 914 C CA . GLY A 1 113 ? 6.314 -1.933 -9.830 1.00 77.06 113 GLY A CA 1
ATOM 915 C C . GLY A 1 113 ? 7.667 -1.930 -9.110 1.00 77.06 113 GLY A C 1
ATOM 916 O O . GLY A 1 113 ? 7.946 -1.131 -8.208 1.00 77.06 113 GLY A O 1
ATOM 917 N N . SER A 1 114 ? 8.528 -2.874 -9.482 1.00 75.88 114 SER A N 1
ATOM 918 C CA . SER A 1 114 ? 9.903 -2.890 -8.994 1.00 75.88 114 SER A CA 1
ATOM 919 C C . SER A 1 114 ? 10.792 -2.082 -9.933 1.00 75.88 114 SER A C 1
ATOM 921 O O . SER A 1 114 ? 10.918 -2.415 -11.106 1.00 75.88 114 SER A O 1
ATOM 923 N N . LEU A 1 115 ? 11.506 -1.089 -9.400 1.00 75.00 115 LEU A N 1
ATOM 924 C CA . LEU A 1 115 ? 12.557 -0.379 -10.137 1.00 75.00 115 LEU A CA 1
ATOM 925 C C . LEU A 1 115 ? 13.559 -1.366 -10.776 1.00 75.00 115 LEU A C 1
ATOM 927 O O . LEU A 1 115 ? 14.017 -1.180 -11.898 1.00 75.00 115 LEU A O 1
ATOM 931 N N . ILE A 1 116 ? 13.830 -2.481 -10.090 1.00 80.12 116 ILE A N 1
ATOM 932 C CA . ILE A 1 116 ? 14.679 -3.572 -10.586 1.00 80.12 116 ILE A CA 1
ATOM 933 C C . ILE A 1 116 ? 14.081 -4.215 -11.848 1.00 80.12 116 ILE A C 1
ATOM 935 O O . ILE A 1 116 ? 14.811 -4.513 -12.788 1.00 80.12 116 ILE A O 1
ATOM 939 N N . GLU A 1 117 ? 12.763 -4.423 -11.900 1.00 82.19 117 GLU A N 1
ATOM 940 C CA . GLU A 1 117 ? 12.090 -4.974 -13.085 1.00 82.19 117 GLU A CA 1
ATOM 941 C C . GLU A 1 117 ? 12.174 -4.017 -14.274 1.00 82.19 117 GLU A C 1
ATOM 943 O O . GLU A 1 117 ? 12.370 -4.467 -15.403 1.00 82.19 117 GLU A O 1
ATOM 948 N N . GLU A 1 118 ? 12.071 -2.710 -14.036 1.00 83.44 118 GLU A N 1
ATOM 949 C CA . GLU A 1 118 ? 12.237 -1.698 -15.080 1.00 83.44 118 GLU A CA 1
ATOM 950 C C . GLU A 1 118 ? 13.674 -1.658 -15.610 1.00 83.44 118 GLU A C 1
ATOM 952 O O . GLU A 1 118 ? 13.871 -1.751 -16.823 1.00 83.44 118 GLU A O 1
ATOM 957 N N . TYR A 1 119 ? 14.682 -1.637 -14.733 1.00 87.06 119 TYR A N 1
ATOM 958 C CA . TYR A 1 119 ? 16.091 -1.699 -15.145 1.00 87.06 119 TYR A CA 1
ATOM 959 C C . TYR A 1 119 ? 16.441 -3.008 -15.863 1.00 87.06 119 TYR A C 1
ATOM 961 O O . TYR A 1 119 ? 17.217 -3.001 -16.821 1.00 87.06 119 TYR A O 1
ATOM 969 N N . ASN A 1 120 ? 15.823 -4.129 -15.486 1.00 86.44 120 ASN A N 1
ATOM 970 C CA . ASN A 1 120 ? 16.012 -5.404 -16.181 1.00 86.44 120 ASN A CA 1
ATOM 971 C C . ASN A 1 120 ? 15.550 -5.360 -17.651 1.00 86.44 120 ASN A C 1
ATOM 973 O O . ASN A 1 120 ? 16.073 -6.119 -18.475 1.00 86.44 120 ASN A O 1
ATOM 977 N N . LYS A 1 121 ? 14.623 -4.461 -18.023 1.00 88.50 121 LYS A N 1
ATOM 978 C CA . LYS A 1 121 ? 14.215 -4.268 -19.428 1.00 88.50 121 LYS A CA 1
ATOM 979 C C . LYS A 1 121 ? 15.345 -3.687 -20.278 1.00 88.50 121 LYS A C 1
ATOM 981 O O . LYS A 1 121 ? 15.463 -4.080 -21.435 1.00 88.50 121 LYS A O 1
ATOM 986 N N . LEU A 1 122 ? 16.222 -2.848 -19.715 1.00 91.00 122 LEU A N 1
ATOM 987 C CA . LEU A 1 122 ? 17.361 -2.275 -20.448 1.00 91.00 122 LEU A CA 1
ATOM 988 C C . LEU A 1 122 ? 18.265 -3.366 -21.021 1.00 91.00 122 LEU A C 1
ATOM 990 O O . LEU A 1 122 ? 18.639 -3.310 -22.189 1.00 91.00 122 LEU A O 1
ATOM 994 N N . ARG A 1 123 ? 18.552 -4.411 -20.234 1.00 87.56 123 ARG A N 1
ATOM 995 C CA . ARG A 1 123 ? 19.353 -5.553 -20.698 1.00 87.56 123 ARG A CA 1
ATOM 996 C C . ARG A 1 123 ? 18.701 -6.258 -21.889 1.00 87.56 123 ARG A C 1
ATOM 998 O O . ARG A 1 123 ? 19.402 -6.650 -22.820 1.00 87.56 123 ARG A O 1
ATOM 1005 N N . ARG A 1 124 ? 17.372 -6.406 -21.873 1.00 89.25 124 ARG A N 1
ATOM 1006 C CA . ARG A 1 124 ? 16.614 -6.996 -22.988 1.00 89.25 124 ARG A CA 1
ATOM 1007 C C . ARG A 1 124 ? 16.653 -6.105 -24.227 1.00 89.25 124 ARG A C 1
ATOM 1009 O O . ARG A 1 124 ? 16.868 -6.624 -25.315 1.00 89.25 124 ARG A O 1
ATOM 1016 N N . TYR A 1 125 ? 16.507 -4.791 -24.064 1.00 89.69 125 TYR A N 1
ATOM 1017 C CA . TYR A 1 125 ? 16.600 -3.843 -25.176 1.00 89.69 125 TYR A CA 1
ATOM 1018 C C . TYR A 1 125 ? 17.982 -3.848 -25.818 1.00 89.69 125 TYR A C 1
ATOM 1020 O O . TYR A 1 125 ? 18.074 -3.952 -27.034 1.00 89.69 125 TYR A O 1
ATOM 1028 N N . VAL A 1 126 ? 19.050 -3.843 -25.019 1.00 87.19 126 VAL A N 1
ATOM 1029 C CA . VAL A 1 126 ? 20.419 -3.970 -25.540 1.00 87.19 126 VAL A CA 1
ATOM 1030 C C . VAL A 1 126 ? 20.590 -5.279 -26.314 1.00 87.19 126 VAL A C 1
ATOM 1032 O O . VAL A 1 126 ? 21.181 -5.271 -27.386 1.00 87.19 126 VAL A O 1
ATOM 1035 N N . GLY A 1 127 ? 20.052 -6.397 -25.814 1.00 87.31 127 GLY A N 1
ATOM 1036 C CA . GLY A 1 127 ? 20.072 -7.673 -26.539 1.00 87.31 127 GLY A CA 1
ATOM 1037 C C . GLY A 1 127 ? 19.345 -7.607 -27.886 1.00 87.31 127 GLY A C 1
ATOM 1038 O O . GLY A 1 127 ? 19.901 -8.018 -28.897 1.00 87.31 127 GLY A O 1
ATOM 1039 N N . ALA A 1 128 ? 18.139 -7.033 -27.913 1.00 87.50 128 ALA A N 1
ATOM 1040 C CA . ALA A 1 128 ? 17.357 -6.874 -29.140 1.00 87.50 128 ALA A CA 1
ATOM 1041 C C . ALA A 1 128 ? 18.034 -5.947 -30.164 1.00 87.50 128 ALA A C 1
ATOM 1043 O O . ALA A 1 128 ? 17.961 -6.201 -31.363 1.00 87.50 128 ALA A O 1
ATOM 1044 N N . LEU A 1 129 ? 18.706 -4.892 -29.695 1.00 87.19 129 LEU A N 1
ATOM 1045 C CA . LEU A 1 129 ? 19.468 -3.985 -30.551 1.00 87.19 129 LEU A CA 1
ATOM 1046 C C . LEU A 1 129 ? 20.706 -4.672 -31.141 1.00 87.19 129 LEU A C 1
ATOM 1048 O O . LEU A 1 129 ? 20.956 -4.513 -32.326 1.00 87.19 129 LEU A O 1
ATOM 1052 N N . LYS A 1 130 ? 21.426 -5.493 -30.362 1.00 83.00 130 LYS A N 1
ATOM 1053 C CA . LYS A 1 130 ? 22.572 -6.279 -30.867 1.00 83.00 130 LYS A CA 1
ATOM 1054 C C . LYS A 1 130 ? 22.177 -7.281 -31.950 1.00 83.00 130 LYS A C 1
ATOM 1056 O O . LYS A 1 130 ? 22.975 -7.553 -32.839 1.00 83.00 130 LYS A O 1
ATOM 1061 N N . GLU A 1 131 ? 20.979 -7.849 -31.838 1.00 83.81 131 GLU A N 1
ATOM 1062 C CA . GLU A 1 131 ? 20.459 -8.813 -32.809 1.00 83.81 131 GLU A CA 1
ATOM 1063 C C . GLU A 1 131 ? 20.088 -8.141 -34.136 1.00 83.81 131 GLU A C 1
ATOM 1065 O O . GLU A 1 131 ? 20.356 -8.687 -35.202 1.00 83.81 131 GLU A O 1
ATOM 1070 N N . ARG A 1 132 ? 19.473 -6.952 -34.071 1.00 80.12 132 ARG A N 1
ATOM 1071 C CA . ARG A 1 132 ? 19.019 -6.215 -35.259 1.00 80.12 132 ARG A CA 1
ATOM 1072 C C . ARG A 1 132 ? 20.146 -5.462 -35.951 1.00 80.12 132 ARG A C 1
ATOM 1074 O O . ARG A 1 132 ? 20.310 -5.604 -37.156 1.00 80.12 132 ARG A O 1
ATOM 1081 N N . ASP A 1 133 ? 20.933 -4.727 -35.177 1.00 75.19 133 ASP A N 1
ATOM 1082 C CA . ASP A 1 133 ? 21.976 -3.841 -35.674 1.00 75.19 133 ASP A CA 1
ATOM 1083 C C . ASP A 1 133 ? 23.302 -4.217 -35.002 1.00 75.19 133 ASP A C 1
ATOM 1085 O O . ASP A 1 133 ? 23.688 -3.672 -33.962 1.00 75.19 133 ASP A O 1
ATOM 1089 N N . ARG A 1 134 ? 24.013 -5.188 -35.595 1.00 65.06 134 ARG A N 1
ATOM 1090 C CA . ARG A 1 134 ? 25.309 -5.668 -35.075 1.00 65.06 134 ARG A CA 1
ATOM 1091 C C . ARG A 1 134 ? 26.371 -4.568 -34.986 1.00 65.06 134 ARG A C 1
ATOM 1093 O O . ARG A 1 134 ? 27.260 -4.664 -34.142 1.00 65.06 134 ARG A O 1
ATOM 1100 N N . ASP A 1 135 ? 26.225 -3.514 -35.784 1.00 66.00 135 ASP A N 1
ATOM 1101 C CA . ASP A 1 135 ? 27.240 -2.474 -35.971 1.00 66.00 135 ASP A CA 1
ATOM 1102 C C . ASP A 1 135 ? 26.996 -1.223 -35.103 1.00 66.00 135 ASP A C 1
ATOM 1104 O O . ASP A 1 135 ? 27.876 -0.384 -34.955 1.00 66.00 135 ASP A O 1
ATOM 1108 N N . VAL A 1 136 ? 25.820 -1.086 -34.472 1.00 64.31 136 VAL A N 1
ATOM 1109 C CA . VAL A 1 136 ? 25.465 0.116 -33.681 1.00 64.31 136 VAL A CA 1
ATOM 1110 C C . VAL A 1 136 ? 26.039 0.064 -32.257 1.00 64.31 136 VAL A C 1
ATOM 1112 O O . VAL A 1 136 ? 26.192 1.092 -31.600 1.00 64.31 136 VAL A O 1
ATOM 1115 N N . ILE A 1 137 ? 26.382 -1.129 -31.755 1.00 59.78 137 ILE A N 1
ATOM 1116 C CA . ILE A 1 137 ? 26.850 -1.334 -30.368 1.00 59.78 137 ILE A CA 1
ATOM 1117 C C . ILE A 1 137 ? 28.363 -1.628 -30.302 1.00 59.78 137 ILE A C 1
ATOM 1119 O O . ILE A 1 137 ? 28.908 -1.821 -29.213 1.00 59.78 137 ILE A O 1
ATOM 1123 N N . SER A 1 138 ? 29.080 -1.612 -31.432 1.00 55.16 138 SER A N 1
ATOM 1124 C CA . SER A 1 138 ? 30.547 -1.737 -31.435 1.00 55.16 138 SER A CA 1
ATOM 1125 C C . SER A 1 138 ? 31.271 -0.502 -30.883 1.00 55.16 138 SER A C 1
ATOM 1127 O O . SER A 1 138 ? 32.411 -0.634 -30.450 1.00 55.16 138 SER A O 1
ATOM 1129 N N . ASP A 1 139 ? 30.600 0.650 -30.785 1.00 54.56 139 ASP A N 1
ATOM 1130 C CA . ASP A 1 139 ? 31.162 1.894 -30.237 1.00 54.56 139 ASP A CA 1
ATOM 1131 C C . ASP A 1 139 ? 30.671 2.208 -28.818 1.00 54.56 139 ASP A C 1
ATOM 1133 O O . ASP A 1 139 ? 30.343 3.341 -28.459 1.00 54.56 139 ASP A O 1
ATOM 1137 N N . GLN A 1 140 ? 30.705 1.214 -27.927 1.00 54.72 140 GLN A N 1
ATOM 1138 C CA . GLN A 1 140 ? 30.989 1.572 -26.540 1.00 54.72 140 GLN A CA 1
ATOM 1139 C C . GLN A 1 140 ? 32.474 1.907 -26.468 1.00 54.72 140 GLN A C 1
ATOM 1141 O O . GLN A 1 140 ? 33.311 1.031 -26.233 1.00 54.72 140 GLN A O 1
ATOM 1146 N N . HIS A 1 141 ? 32.796 3.193 -26.666 1.00 53.94 141 HIS A N 1
ATOM 1147 C CA . HIS A 1 141 ? 34.015 3.782 -26.124 1.00 53.94 141 HIS A CA 1
ATOM 1148 C C . HIS A 1 141 ? 34.289 3.112 -24.785 1.00 53.94 141 HIS A C 1
ATOM 1150 O O . HIS A 1 141 ? 33.415 3.109 -23.919 1.00 53.94 141 HIS A O 1
ATOM 1156 N N . LYS A 1 142 ? 35.466 2.493 -24.674 1.00 54.62 142 LYS A N 1
ATOM 1157 C CA . LYS A 1 142 ? 35.980 1.806 -23.491 1.00 54.62 142 LYS A CA 1
ATOM 1158 C C . LYS A 1 142 ? 35.797 2.692 -22.254 1.00 54.62 142 LYS A C 1
ATOM 1160 O O . LYS A 1 142 ? 36.720 3.396 -21.851 1.00 54.62 142 LYS A O 1
ATOM 1165 N N . VAL A 1 143 ? 34.622 2.659 -21.632 1.00 52.59 143 VAL A N 1
ATOM 1166 C CA . VAL A 1 143 ? 34.417 3.188 -20.292 1.00 52.59 143 VAL A CA 1
ATOM 1167 C C . VAL A 1 143 ? 35.111 2.197 -19.386 1.00 52.59 143 VAL A C 1
ATOM 1169 O O . VAL A 1 143 ? 34.590 1.149 -19.016 1.00 52.59 143 VAL A O 1
ATOM 1172 N N . ASN A 1 144 ? 36.373 2.508 -19.131 1.00 43.66 144 ASN A N 1
ATOM 1173 C CA . ASN A 1 144 ? 37.196 1.861 -18.141 1.00 43.66 144 ASN A CA 1
ATOM 1174 C C . ASN A 1 144 ? 36.476 2.048 -16.798 1.00 43.66 144 ASN A C 1
ATOM 1176 O O . ASN A 1 144 ? 36.484 3.146 -16.240 1.00 43.66 144 ASN A O 1
ATOM 1180 N N . ILE A 1 145 ? 35.815 1.000 -16.292 1.00 50.81 145 ILE A N 1
ATOM 1181 C CA . ILE A 1 145 ? 35.093 0.975 -14.999 1.00 50.81 145 ILE A CA 1
ATOM 1182 C C . ILE A 1 145 ? 36.094 1.030 -13.820 1.00 50.81 145 ILE A C 1
ATOM 1184 O O . ILE A 1 145 ? 35.946 0.398 -12.783 1.00 50.81 145 ILE A O 1
ATOM 1188 N N . ARG A 1 146 ? 37.158 1.822 -13.952 1.00 45.47 146 ARG A N 1
ATOM 1189 C CA . ARG A 1 146 ? 38.153 2.058 -12.909 1.00 45.47 146 ARG A CA 1
ATOM 1190 C C . ARG A 1 146 ? 37.913 3.365 -12.141 1.00 45.47 146 ARG A C 1
ATOM 1192 O O . ARG A 1 146 ? 38.625 3.617 -11.180 1.00 45.47 146 ARG A O 1
ATOM 1199 N N . CYS A 1 147 ? 36.896 4.160 -12.502 1.00 40.09 147 CYS A N 1
ATOM 1200 C CA . CYS A 1 147 ? 36.662 5.500 -11.934 1.00 40.09 147 CYS A CA 1
ATOM 1201 C C . CYS A 1 147 ? 35.260 5.750 -11.339 1.00 40.09 147 CYS A C 1
ATOM 1203 O O . CYS A 1 147 ? 34.794 6.883 -11.351 1.00 40.09 147 CYS A O 1
ATOM 1205 N N . VAL A 1 148 ? 34.590 4.741 -10.769 1.00 49.78 148 VAL A N 1
ATOM 1206 C CA . VAL A 1 148 ? 33.372 4.977 -9.944 1.00 49.78 148 VAL A CA 1
ATOM 1207 C C . VAL A 1 148 ? 33.578 4.594 -8.468 1.00 49.78 148 VAL A C 1
ATOM 1209 O O . VAL A 1 148 ? 32.650 4.666 -7.677 1.00 49.78 148 VAL A O 1
ATOM 1212 N N . PHE A 1 149 ? 34.798 4.224 -8.055 1.00 48.03 149 PHE A N 1
ATOM 1213 C CA . PHE A 1 149 ? 35.067 3.793 -6.671 1.00 48.03 149 PHE A CA 1
ATOM 1214 C C . PHE A 1 149 ? 35.775 4.831 -5.778 1.00 48.03 149 PHE A C 1
ATOM 1216 O O . PHE A 1 149 ? 36.104 4.515 -4.644 1.00 48.03 149 PHE A O 1
ATOM 1223 N N . TYR A 1 150 ? 36.010 6.064 -6.237 1.00 48.41 150 TYR A N 1
ATOM 1224 C CA . TYR A 1 150 ? 36.667 7.092 -5.413 1.00 48.41 150 TYR A CA 1
ATOM 1225 C C . TYR A 1 150 ? 36.072 8.485 -5.621 1.00 48.41 150 TYR A C 1
ATOM 1227 O O . TYR A 1 150 ? 36.720 9.352 -6.189 1.00 48.41 150 TYR A O 1
ATOM 1235 N N . VAL A 1 151 ? 34.845 8.697 -5.144 1.00 52.03 151 VAL A N 1
ATOM 1236 C CA . VAL A 1 151 ? 34.434 9.923 -4.432 1.00 52.03 151 VAL A CA 1
ATOM 1237 C C . VAL A 1 151 ? 33.292 9.494 -3.501 1.00 52.03 151 VAL A C 1
ATOM 1239 O O . VAL A 1 151 ? 32.355 8.867 -3.982 1.00 52.03 151 VAL A O 1
ATOM 1242 N N . PHE A 1 152 ? 33.373 9.823 -2.208 1.00 39.12 152 PHE A N 1
ATOM 1243 C CA . PHE A 1 152 ? 32.577 9.315 -1.068 1.00 39.12 152 PHE A CA 1
ATOM 1244 C C . PHE A 1 152 ? 33.132 8.056 -0.378 1.00 39.12 152 PHE A C 1
ATOM 1246 O O . PHE A 1 152 ? 32.451 7.042 -0.231 1.00 39.12 152 PHE A O 1
ATOM 1253 N N . PHE A 1 153 ? 34.368 8.174 0.108 1.00 46.91 153 PHE A N 1
ATOM 1254 C CA . PHE A 1 153 ? 34.625 7.935 1.531 1.00 46.91 153 PHE A CA 1
ATOM 1255 C C . PHE A 1 153 ? 34.802 9.298 2.203 1.00 46.91 153 PHE A C 1
ATOM 1257 O O . PHE A 1 153 ? 35.304 10.207 1.497 1.00 46.91 153 PHE A O 1
#

Foldseek 3Di:
DDDDDDDDDDDDDDDDDDDDDDDDDDDDDPPPPVVVVVVVPVPPPDPDPPPPPLADPVPFLCVLLVVCLVVCVVPLPDDLVVSQVVCCVPPVHHDDSVSSVSNSVNSCCVVVDDPVVVVVVVVVVVVVCCVVPVPPPPPPPPPPPPPPPDDDD

Sequence (153 aa):
MGGEDEEAEDEEAEAIPHAQTEQGGNQTQPEAEDMAHERAEQNLGKDHTCPRAVRMRVANATWVAKKYIERFRREPNWKVKNMMLELRETHNVIISRRQCYMARIYAKRMLGGSLIEEYNKLRRYVGALKERDRDVISDQHKVNIRCVFYVFF

pLDDT: mean 71.19, std 20.24, range [31.34, 95.31]